Protein AF-H7GF30-F1 (afdb_monomer)

Sequence (166 aa):
MAREKKWDLGLVYPAGSSLPKKPRLLISLKSILKNPSGSWPNRLDDLVGEVSSVQLLFPEVVVGYVVVLDYGAPTKRRGGVYRPPQGNELDPIYARFKQGLAALAQRRPPLWAQGLVEGCWVLEIDTRRAPLLLRPEEAVAEGEAFLDALVGELRRREPLLFLDQS

Solvent-accessible surface area (backbone atoms only — not comparable to full-atom values): 9481 Å² total; per-residue (Å²): 133,86,79,84,79,84,65,72,42,71,47,56,54,55,83,56,94,90,52,79,72,31,64,43,37,39,31,40,66,50,75,65,45,41,51,58,90,86,44,46,71,64,53,51,51,50,49,34,52,56,41,23,59,48,33,74,79,34,54,72,43,36,31,38,40,36,38,34,41,36,63,33,36,50,32,73,44,96,88,73,52,71,42,62,56,63,87,69,70,53,52,70,59,50,50,55,48,53,51,54,48,50,58,45,31,64,57,77,67,67,80,80,60,66,42,60,29,59,23,62,34,75,43,51,29,24,79,82,48,84,72,40,58,73,51,61,70,60,45,51,54,47,45,51,54,28,51,51,44,44,51,50,52,35,45,72,68,43,51,80,82,55,65,90,77,117

Mean predicted aligned error: 8.32 Å

Radius of gyration: 17.93 Å; Cα contacts (8 Å, |Δi|>4): 241; chains: 1; bounding box: 49×40×44 Å

Secondary structure (DSSP, 8-state):
-PPPP--SEEEE---SSSS---EEEEEEEEEEES--TTTHHHHHHHHHHHHHHHHHH-TT-EEEEEEEEETTS-EEPTTS-EEPPPTTTTHHHHHHHHHHHHHHHT----TT-SS--SEEEEEEE-TTSSSSBS-HHHHHHHHHHHHHHHHHHHHHH-GGGGGGG-

Structure (mmCIF, N/CA/C/O backbone):
data_AF-H7GF30-F1
#
_entry.id   AF-H7GF30-F1
#
loop_
_atom_site.group_PDB
_atom_site.id
_atom_site.type_symbol
_atom_site.label_atom_id
_atom_site.label_alt_id
_atom_site.label_comp_id
_atom_site.label_asym_id
_atom_site.label_entity_id
_atom_site.label_seq_id
_atom_site.pdbx_PDB_ins_code
_atom_site.Cartn_x
_atom_site.Cartn_y
_atom_site.Cartn_z
_atom_site.occupancy
_atom_site.B_iso_or_equiv
_atom_site.auth_seq_id
_atom_site.auth_comp_id
_atom_site.auth_asym_id
_atom_site.auth_atom_id
_atom_site.pdbx_PDB_model_num
ATOM 1 N N . MET A 1 1 ? 0.435 24.455 7.256 1.00 36.97 1 MET A N 1
ATOM 2 C CA . MET A 1 1 ? -0.795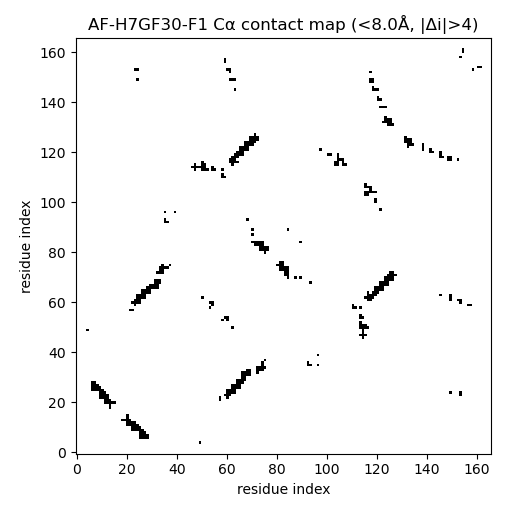 23.642 7.156 1.00 36.97 1 MET A CA 1
ATOM 3 C C . MET A 1 1 ? -0.420 22.320 6.512 1.00 36.97 1 MET A C 1
ATOM 5 O O . MET A 1 1 ? 0.078 22.339 5.393 1.00 36.97 1 MET A O 1
ATOM 9 N N . ALA A 1 2 ? -0.541 21.210 7.242 1.00 40.09 2 ALA A N 1
ATOM 10 C CA . ALA A 1 2 ? -0.269 19.881 6.699 1.00 40.09 2 ALA A CA 1
ATOM 11 C C . ALA A 1 2 ? -1.326 19.550 5.634 1.00 40.09 2 ALA A C 1
ATOM 13 O O . ALA A 1 2 ? -2.514 19.783 5.847 1.00 40.09 2 ALA A O 1
ATOM 14 N N . ARG A 1 3 ? -0.889 19.083 4.464 1.00 47.12 3 ARG A N 1
ATOM 15 C CA . ARG A 1 3 ? -1.774 18.693 3.363 1.00 47.12 3 ARG A CA 1
ATOM 16 C C . ARG A 1 3 ? -2.575 17.461 3.787 1.00 47.12 3 ARG A C 1
ATOM 18 O O . ARG A 1 3 ? -1.982 16.452 4.150 1.00 47.12 3 ARG A O 1
ATOM 25 N N . GLU A 1 4 ? -3.900 17.537 3.716 1.00 54.75 4 GLU A N 1
ATOM 26 C CA . GLU A 1 4 ? -4.771 16.394 3.993 1.00 54.75 4 GLU A CA 1
ATOM 27 C C . GLU A 1 4 ? -4.562 15.320 2.914 1.00 54.75 4 GLU A C 1
ATOM 29 O O . GLU A 1 4 ? -4.692 15.580 1.710 1.00 54.75 4 GLU A O 1
ATOM 34 N N . LYS A 1 5 ? -4.153 14.120 3.335 1.00 61.94 5 LYS A N 1
ATOM 35 C CA . LYS A 1 5 ? -3.913 13.006 2.417 1.00 61.94 5 LYS A CA 1
ATOM 36 C C . LYS A 1 5 ? -5.246 12.445 1.929 1.00 61.94 5 LYS A C 1
ATOM 38 O O . LYS A 1 5 ? -6.115 12.109 2.727 1.00 61.94 5 LYS A O 1
ATOM 43 N N . LYS A 1 6 ? -5.371 12.272 0.611 1.00 67.69 6 LYS A N 1
ATOM 44 C CA . LYS A 1 6 ? -6.446 11.473 0.014 1.00 67.69 6 LYS A CA 1
ATOM 45 C C . LYS A 1 6 ? -6.037 10.004 0.055 1.00 67.69 6 LYS A C 1
ATOM 47 O O . LYS A 1 6 ? -5.064 9.630 -0.593 1.00 67.69 6 LYS A O 1
ATOM 52 N N . TRP A 1 7 ? -6.744 9.215 0.853 1.00 74.94 7 TRP A N 1
ATOM 53 C CA . TRP A 1 7 ? -6.624 7.758 0.869 1.00 74.94 7 TRP A CA 1
ATOM 54 C C . TRP A 1 7 ? -7.391 7.173 -0.315 1.00 74.94 7 TRP A C 1
ATOM 56 O O . TRP A 1 7 ? -8.462 7.676 -0.655 1.00 74.94 7 TRP A O 1
ATOM 66 N N . ASP A 1 8 ? -6.843 6.138 -0.946 1.00 76.12 8 ASP A N 1
ATOM 67 C CA . ASP A 1 8 ? -7.417 5.552 -2.162 1.00 76.12 8 ASP A CA 1
ATOM 68 C C . ASP A 1 8 ? -8.578 4.607 -1.840 1.00 76.12 8 ASP A C 1
ATOM 70 O O . ASP A 1 8 ? -9.561 4.551 -2.575 1.00 76.12 8 ASP A O 1
ATOM 74 N N . LEU A 1 9 ? -8.502 3.916 -0.700 1.00 79.06 9 LEU A N 1
ATOM 75 C CA . LEU A 1 9 ? -9.606 3.149 -0.134 1.00 79.06 9 LEU A CA 1
ATOM 76 C C . LEU A 1 9 ? -9.648 3.363 1.378 1.00 79.06 9 LEU A C 1
ATOM 78 O O . LEU A 1 9 ? -8.615 3.373 2.048 1.00 79.06 9 LEU A O 1
ATOM 82 N N . GLY A 1 10 ? -10.850 3.539 1.924 1.00 82.62 10 GLY A N 1
ATOM 83 C CA . GLY A 1 10 ? -11.048 3.709 3.358 1.00 82.62 10 GLY A CA 1
ATOM 84 C C . GLY A 1 10 ? -12.329 3.048 3.842 1.00 82.62 10 GLY A C 1
ATOM 85 O O . GLY A 1 10 ? -13.409 3.333 3.330 1.00 82.62 10 GLY A O 1
ATOM 86 N N . LEU A 1 11 ? -12.212 2.204 4.864 1.00 82.56 11 LEU A N 1
ATOM 87 C CA . LEU A 1 11 ? -13.342 1.750 5.664 1.00 82.56 11 LEU A CA 1
ATOM 88 C C . LEU A 1 11 ? -13.529 2.731 6.820 1.00 82.56 11 LEU A C 1
ATOM 90 O O . LEU A 1 11 ? -12.706 2.788 7.736 1.00 82.56 11 LEU A O 1
ATOM 94 N N . VAL A 1 12 ? -14.616 3.495 6.783 1.00 81.62 12 VAL A N 1
ATOM 95 C CA . VAL A 1 12 ? -14.975 4.452 7.835 1.00 81.62 12 VAL A CA 1
ATOM 96 C C . VAL A 1 12 ? -16.241 3.961 8.522 1.00 81.62 12 VAL A C 1
ATOM 98 O O . VAL A 1 12 ? -17.286 3.842 7.886 1.00 81.62 12 VAL A O 1
ATOM 101 N N . TYR A 1 13 ? -16.146 3.665 9.818 1.00 79.44 13 TYR A N 1
ATOM 102 C CA . TYR A 1 13 ? -17.244 3.101 10.600 1.00 79.44 13 TYR A CA 1
ATOM 103 C C . TYR A 1 13 ? -17.203 3.588 12.058 1.00 79.44 13 TYR A C 1
ATOM 105 O O . TYR A 1 13 ? -16.130 3.552 12.666 1.00 79.44 13 TYR A O 1
ATOM 113 N N . PRO A 1 14 ? -18.345 3.960 12.666 1.00 73.12 14 PRO A N 1
ATOM 114 C CA . PRO A 1 14 ? -19.708 3.893 12.124 1.00 73.12 14 PRO A CA 1
ATOM 115 C C . PRO A 1 14 ? -20.004 4.993 11.093 1.00 73.12 14 PRO A C 1
ATOM 117 O O . PRO A 1 14 ? -19.474 6.098 11.174 1.00 73.12 14 PRO A O 1
ATOM 120 N N . ALA A 1 15 ? -20.850 4.676 10.106 1.00 65.19 15 ALA A N 1
ATOM 121 C CA . ALA A 1 15 ? -21.254 5.602 9.038 1.00 65.19 15 ALA A CA 1
ATOM 122 C C . ALA A 1 15 ? -22.510 6.438 9.381 1.00 65.19 15 ALA A C 1
ATOM 124 O O . ALA A 1 15 ? -22.924 7.276 8.579 1.00 65.19 15 ALA A O 1
ATOM 125 N N . GLY A 1 16 ? -23.116 6.206 10.554 1.00 62.41 16 GLY A N 1
ATOM 126 C CA . GLY A 1 16 ? -24.336 6.874 11.021 1.00 62.41 16 GLY A CA 1
ATOM 127 C C . GLY A 1 16 ? -24.119 8.304 11.534 1.00 62.41 16 GLY A C 1
ATOM 128 O O . GLY A 1 16 ? -22.997 8.722 11.801 1.00 62.41 16 GLY A O 1
ATOM 129 N N . SER A 1 17 ? -25.211 9.059 11.682 1.00 58.38 17 SER A N 1
ATOM 130 C CA . SER A 1 17 ? -25.203 10.488 12.045 1.00 58.38 17 SER A CA 1
ATOM 131 C C . SER A 1 17 ? -24.976 10.782 13.533 1.00 58.38 17 SER A C 1
ATOM 133 O O . SER A 1 17 ? -24.708 11.927 13.885 1.00 58.38 17 SER A O 1
ATOM 135 N N . SER A 1 18 ? -25.093 9.781 14.408 1.00 65.88 18 SER A N 1
ATOM 136 C CA . SER A 1 18 ? -25.038 9.953 15.866 1.00 65.88 18 SER A CA 1
ATOM 137 C C . SER A 1 18 ? -23.655 9.728 16.478 1.00 65.88 18 SER A C 1
ATOM 139 O O . SER A 1 18 ? -23.425 10.137 17.614 1.00 65.88 18 SER A O 1
ATOM 141 N N . LEU A 1 19 ? -22.733 9.089 15.751 1.00 68.12 19 LEU A N 1
ATOM 142 C CA . LEU A 1 19 ? -21.394 8.759 16.236 1.00 68.12 19 LEU A CA 1
ATOM 143 C C . LEU A 1 19 ? -20.320 9.384 15.337 1.00 68.12 19 LEU A C 1
ATOM 145 O O . LEU A 1 19 ? -20.511 9.482 14.123 1.00 68.12 19 LEU A O 1
ATOM 149 N N . PRO A 1 20 ? -19.174 9.801 15.905 1.00 70.69 20 PRO A N 1
ATOM 150 C CA . PRO A 1 20 ? -18.082 10.347 15.118 1.00 70.69 20 PRO A CA 1
ATOM 151 C C . PRO A 1 20 ? -17.530 9.285 14.161 1.00 70.69 20 PRO A C 1
ATOM 153 O O . PRO A 1 20 ? -17.190 8.169 14.561 1.00 70.69 20 PRO A O 1
ATOM 156 N N . LYS A 1 21 ? -17.437 9.655 12.879 1.00 80.38 21 LYS A N 1
ATOM 157 C CA . LYS A 1 21 ? -16.857 8.818 11.826 1.00 80.38 21 LYS A CA 1
ATOM 158 C C . LYS A 1 21 ? -15.407 8.497 12.163 1.00 80.38 21 LYS A C 1
ATOM 160 O O . LYS A 1 21 ? -14.602 9.404 12.362 1.00 80.38 21 LYS A O 1
ATOM 165 N N . LYS A 1 22 ? -15.080 7.209 12.172 1.00 83.44 22 LYS A N 1
ATOM 166 C CA . LYS A 1 22 ? -13.758 6.718 12.546 1.00 83.44 22 LYS A CA 1
ATOM 167 C C . LYS A 1 22 ? -13.169 5.865 11.421 1.00 83.44 22 LYS A C 1
ATOM 169 O O . LYS A 1 22 ? -13.816 4.900 11.007 1.00 83.44 22 LYS A O 1
ATOM 174 N N . PRO A 1 23 ? -11.987 6.205 10.881 1.00 86.12 23 PRO A N 1
ATOM 175 C CA . PRO A 1 23 ? -11.303 5.341 9.933 1.00 86.12 23 PRO A CA 1
ATOM 176 C C . PRO A 1 23 ? -10.840 4.075 10.657 1.00 86.12 23 PRO A C 1
ATOM 178 O O . PRO A 1 23 ? -10.228 4.136 11.720 1.00 86.12 23 PRO A O 1
ATOM 181 N N . ARG A 1 24 ? -11.173 2.917 10.091 1.00 87.56 24 ARG A N 1
ATOM 182 C CA . ARG A 1 24 ? -10.837 1.596 10.637 1.00 87.56 24 ARG A CA 1
ATOM 183 C C . ARG A 1 24 ? -9.759 0.908 9.815 1.00 87.56 24 ARG A C 1
ATOM 185 O O . ARG A 1 24 ? -8.830 0.340 10.372 1.00 87.56 24 ARG A O 1
ATOM 192 N N . LEU A 1 25 ? -9.869 1.022 8.495 1.00 89.06 25 LEU A N 1
ATOM 193 C CA . LEU A 1 25 ? -8.894 0.530 7.533 1.00 89.06 25 LEU A CA 1
ATOM 194 C C . LEU A 1 25 ? -8.658 1.610 6.486 1.00 89.06 25 LEU A C 1
ATOM 196 O O . LEU A 1 25 ? -9.617 2.162 5.949 1.00 89.06 25 LEU A O 1
ATOM 200 N N . LEU A 1 26 ? -7.400 1.891 6.183 1.00 88.69 26 LEU A N 1
ATOM 201 C CA . LEU A 1 26 ? -6.996 2.825 5.144 1.00 88.69 26 LEU A CA 1
ATOM 202 C C . LEU A 1 26 ? -5.984 2.141 4.236 1.00 88.69 26 LEU A C 1
ATOM 204 O O . LEU A 1 26 ? -4.986 1.609 4.706 1.00 88.69 26 LEU A O 1
ATOM 208 N N . ILE A 1 27 ? -6.218 2.171 2.931 1.00 88.06 27 ILE A N 1
ATOM 209 C CA . ILE A 1 27 ? -5.264 1.687 1.938 1.00 88.06 27 ILE A CA 1
ATOM 210 C C . ILE A 1 27 ? -4.851 2.872 1.080 1.00 88.06 27 ILE A C 1
ATOM 212 O O . ILE A 1 27 ? -5.685 3.581 0.513 1.00 88.06 27 ILE A O 1
ATOM 216 N N . SER A 1 28 ? -3.543 3.095 0.999 1.00 85.00 28 SER A N 1
ATOM 217 C CA . SER A 1 28 ? -2.970 4.067 0.076 1.00 85.00 28 SER A CA 1
ATOM 218 C C . SER A 1 28 ? -2.335 3.331 -1.096 1.00 85.00 28 SER A C 1
ATOM 220 O O . SER A 1 28 ? -1.416 2.538 -0.915 1.00 85.00 28 SER A O 1
ATOM 222 N N . LEU A 1 29 ? -2.822 3.623 -2.295 1.00 80.81 29 LEU A N 1
ATOM 223 C CA . LEU A 1 29 ? -2.248 3.234 -3.569 1.00 80.81 29 LEU A CA 1
ATOM 224 C C . LEU A 1 29 ? -1.400 4.398 -4.0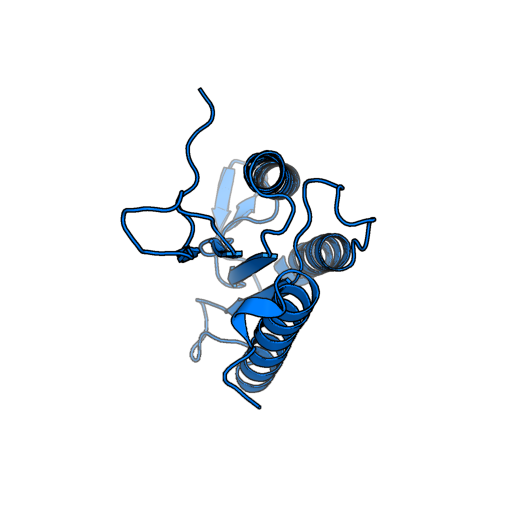79 1.00 80.81 29 LEU A C 1
ATOM 226 O O . LEU A 1 29 ? -1.904 5.378 -4.629 1.00 80.81 29 LEU A O 1
ATOM 230 N N . LYS A 1 30 ? -0.078 4.311 -3.933 1.00 71.12 30 LYS A N 1
ATOM 231 C CA . LYS A 1 30 ? 0.791 5.353 -4.492 1.00 71.12 30 LYS A CA 1
ATOM 232 C C . LYS A 1 30 ? 1.108 5.026 -5.948 1.00 71.12 30 LYS A C 1
ATOM 234 O O . LYS A 1 30 ? 1.623 3.958 -6.276 1.00 71.12 30 LYS A O 1
ATOM 239 N N . SER A 1 31 ? 0.794 5.986 -6.817 1.00 56.00 31 SER A N 1
ATOM 240 C CA . SER A 1 31 ? 1.005 5.898 -8.261 1.00 56.00 31 SER A CA 1
ATOM 241 C C . SER A 1 31 ? 2.462 5.599 -8.647 1.00 56.00 31 SER A C 1
ATOM 243 O O . SER A 1 31 ? 3.414 6.040 -7.998 1.00 56.00 31 SER A O 1
ATOM 245 N N . ILE A 1 32 ? 2.574 4.834 -9.738 1.00 58.50 32 ILE A N 1
ATOM 246 C CA . ILE A 1 32 ? 3.761 4.348 -10.458 1.00 58.50 32 ILE A CA 1
ATOM 247 C C . ILE A 1 32 ? 5.057 5.097 -10.108 1.00 58.50 32 ILE A C 1
ATOM 249 O O . ILE A 1 32 ? 5.248 6.267 -10.463 1.00 58.50 32 ILE A O 1
ATOM 253 N N . LEU A 1 33 ? 5.998 4.399 -9.468 1.00 61.28 33 LEU A N 1
ATOM 254 C CA . LEU A 1 33 ? 7.327 4.922 -9.159 1.00 61.28 33 LEU A CA 1
ATOM 255 C C . LEU A 1 33 ? 8.211 4.970 -10.408 1.00 61.28 33 LEU A C 1
ATOM 257 O O . LEU A 1 33 ? 9.113 4.156 -10.588 1.00 61.28 33 LEU A O 1
ATOM 261 N N . LYS A 1 34 ? 7.987 5.999 -11.233 1.00 55.94 34 LYS A N 1
ATOM 262 C CA . LYS A 1 34 ? 8.776 6.269 -12.445 1.00 55.94 34 LYS A CA 1
ATOM 263 C C . LYS A 1 34 ? 10.216 6.728 -12.174 1.00 55.94 34 LYS A C 1
ATOM 265 O O . LYS A 1 34 ? 11.036 6.740 -13.080 1.00 55.94 34 LYS A O 1
ATOM 270 N N . ASN A 1 35 ? 10.537 7.146 -10.944 1.00 58.53 35 ASN A N 1
ATOM 271 C CA . ASN A 1 35 ? 11.875 7.629 -10.585 1.00 58.53 35 ASN A CA 1
ATOM 272 C C . ASN A 1 35 ? 12.234 7.327 -9.112 1.00 58.53 35 ASN A C 1
ATOM 274 O O . ASN A 1 35 ? 12.127 8.211 -8.250 1.00 58.53 35 ASN A O 1
ATOM 278 N N . PRO A 1 36 ? 12.643 6.086 -8.801 1.00 56.47 36 PRO A N 1
ATOM 279 C CA . PRO A 1 36 ? 12.955 5.673 -7.433 1.00 56.47 36 PRO A CA 1
ATOM 280 C C . PRO A 1 36 ? 14.233 6.325 -6.874 1.00 56.47 36 PRO A C 1
ATOM 282 O O . PRO A 1 36 ? 14.293 6.627 -5.688 1.00 56.47 36 PRO A O 1
ATOM 285 N N . SER A 1 37 ? 15.242 6.618 -7.702 1.00 53.38 37 SER A N 1
ATOM 286 C CA . SER A 1 37 ? 16.575 7.029 -7.227 1.00 53.38 37 SER A CA 1
ATOM 287 C C . SER A 1 37 ? 16.628 8.418 -6.578 1.00 53.38 37 SER A C 1
ATOM 289 O O . SER A 1 37 ? 17.436 8.636 -5.682 1.00 53.38 37 SER A O 1
ATOM 291 N N . GLY A 1 38 ? 15.783 9.360 -7.009 1.00 54.91 38 GLY A N 1
ATOM 292 C CA . GLY A 1 38 ? 15.834 10.752 -6.539 1.00 54.91 38 GLY A CA 1
ATOM 293 C C . GLY A 1 38 ? 14.822 11.122 -5.456 1.00 54.91 38 GLY A C 1
ATOM 294 O O . GLY A 1 38 ? 14.875 12.233 -4.942 1.00 54.91 38 GLY A O 1
ATOM 295 N N . SER A 1 39 ? 13.867 10.243 -5.145 1.00 59.00 39 SER A N 1
ATOM 296 C CA . SER A 1 39 ? 12.727 10.601 -4.287 1.00 59.00 39 SER A CA 1
ATOM 297 C C . SER A 1 39 ? 12.398 9.570 -3.212 1.00 59.00 39 SER A C 1
ATOM 299 O O . SER A 1 39 ? 11.393 9.718 -2.530 1.00 59.00 39 SER A O 1
ATOM 301 N N . TRP A 1 40 ? 13.220 8.531 -3.051 1.00 62.16 40 TRP A N 1
ATOM 302 C CA . TRP A 1 40 ? 12.879 7.398 -2.197 1.00 62.16 40 TRP A CA 1
ATOM 303 C C . TRP A 1 40 ? 12.902 7.686 -0.687 1.00 62.16 40 TRP A C 1
ATOM 305 O O . TRP A 1 40 ? 11.851 7.472 -0.086 1.00 62.16 40 TRP A O 1
ATOM 315 N N . PRO A 1 41 ? 13.988 8.215 -0.077 1.00 60.59 41 PRO A N 1
ATOM 316 C CA . PRO A 1 41 ? 13.984 8.52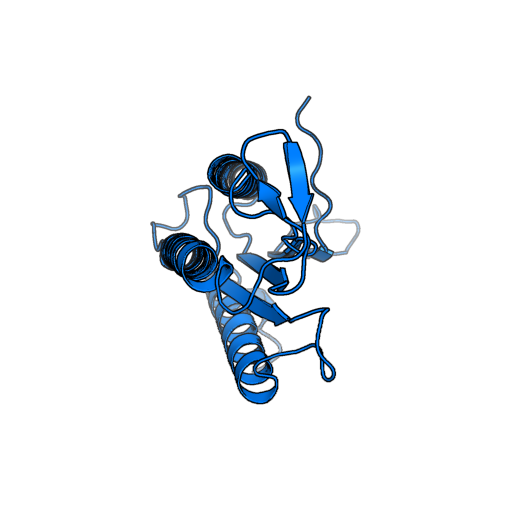7 1.357 1.00 60.59 41 PRO A CA 1
ATOM 317 C C . PRO A 1 41 ? 12.829 9.466 1.711 1.00 60.59 41 PRO A C 1
ATOM 319 O O . PRO A 1 41 ? 11.956 9.114 2.492 1.00 60.59 41 PRO A O 1
ATOM 322 N N . ASN A 1 42 ? 12.719 10.566 0.964 1.00 66.50 42 ASN A N 1
ATOM 323 C CA . ASN A 1 42 ? 11.679 11.566 1.174 1.00 66.50 42 ASN A CA 1
ATOM 324 C C . ASN A 1 42 ? 10.265 10.978 1.055 1.00 66.50 42 ASN A C 1
ATOM 326 O O . ASN A 1 42 ? 9.399 11.317 1.844 1.00 66.50 42 ASN A O 1
ATOM 330 N N . ARG A 1 43 ? 10.007 10.066 0.103 1.00 68.88 43 ARG A N 1
ATOM 331 C CA . ARG A 1 43 ? 8.674 9.454 -0.056 1.00 68.88 43 ARG A CA 1
ATOM 332 C C . ARG A 1 43 ? 8.324 8.480 1.061 1.00 68.88 43 ARG A C 1
ATOM 334 O O . ARG A 1 43 ? 7.132 8.302 1.317 1.00 68.88 43 ARG A O 1
ATOM 341 N N . LEU A 1 44 ? 9.323 7.804 1.627 1.00 73.19 44 LEU A N 1
ATOM 342 C CA . LEU A 1 44 ? 9.142 6.918 2.769 1.00 73.19 44 LEU A CA 1
ATOM 343 C C . LEU A 1 44 ? 8.857 7.738 4.024 1.00 73.19 44 LEU A C 1
ATOM 345 O O . LEU A 1 44 ? 7.906 7.441 4.739 1.00 73.19 44 LEU A O 1
ATOM 349 N N . ASP A 1 45 ? 9.623 8.808 4.222 1.00 74.00 45 ASP A N 1
ATOM 350 C CA . ASP A 1 45 ? 9.439 9.756 5.317 1.00 74.00 45 ASP A CA 1
ATOM 351 C C . ASP A 1 45 ? 8.069 10.444 5.225 1.00 74.00 45 ASP A C 1
ATOM 353 O O . ASP A 1 45 ? 7.349 10.513 6.221 1.00 74.00 45 ASP A O 1
ATOM 357 N N . ASP A 1 46 ? 7.650 10.851 4.020 1.00 77.00 46 ASP A N 1
ATOM 358 C CA . ASP A 1 46 ? 6.310 11.388 3.759 1.00 77.00 46 ASP A CA 1
ATOM 359 C C . ASP A 1 46 ? 5.224 10.371 4.136 1.00 77.00 46 ASP A C 1
ATOM 361 O O . ASP A 1 46 ? 4.262 10.719 4.816 1.00 77.00 46 ASP A O 1
ATOM 365 N N . LEU A 1 47 ? 5.376 9.103 3.722 1.00 77.62 47 LEU A N 1
ATOM 366 C CA . LEU A 1 47 ? 4.426 8.040 4.065 1.00 77.62 47 LEU A CA 1
ATOM 367 C C . LEU A 1 47 ? 4.339 7.865 5.583 1.00 77.62 47 LEU A C 1
ATOM 369 O O . LEU A 1 47 ? 3.239 7.849 6.128 1.00 77.62 47 LEU A O 1
ATOM 373 N N . VAL A 1 48 ? 5.478 7.759 6.267 1.00 79.38 48 VAL A N 1
ATOM 374 C CA . VAL A 1 48 ? 5.522 7.606 7.725 1.00 79.38 48 VAL A CA 1
ATOM 375 C C . VAL A 1 48 ? 4.880 8.812 8.409 1.00 79.38 48 VAL A C 1
ATOM 377 O O . VAL A 1 48 ? 4.097 8.621 9.337 1.00 79.38 48 VAL A O 1
ATOM 380 N N . GLY A 1 49 ? 5.138 10.036 7.944 1.00 80.50 49 GLY A N 1
ATOM 381 C CA . GLY A 1 49 ? 4.531 11.255 8.483 1.00 80.50 49 GLY A CA 1
ATOM 382 C C . GLY A 1 49 ? 3.012 11.309 8.294 1.00 80.50 49 GLY A C 1
ATOM 383 O O . GLY A 1 49 ? 2.273 11.628 9.230 1.00 80.50 49 GLY A O 1
ATOM 384 N N . GLU A 1 50 ? 2.529 10.939 7.108 1.00 82.19 50 GLU A N 1
ATOM 385 C CA . GLU A 1 50 ? 1.100 10.860 6.791 1.00 82.19 50 GLU A CA 1
ATOM 386 C C . GLU A 1 50 ? 0.383 9.812 7.655 1.00 82.19 50 GLU A C 1
ATOM 388 O O . GLU A 1 50 ? -0.676 10.082 8.222 1.00 82.19 50 GLU A O 1
ATOM 393 N N . VAL A 1 51 ? 0.978 8.626 7.784 1.00 84.31 51 VAL A N 1
ATOM 394 C CA . VAL A 1 51 ? 0.462 7.528 8.610 1.00 84.31 51 VAL A CA 1
ATOM 395 C C . VAL A 1 51 ? 0.442 7.919 10.087 1.00 84.31 51 VAL A C 1
ATOM 397 O O . VAL A 1 51 ? -0.581 7.762 10.753 1.00 84.31 51 VAL A O 1
ATOM 400 N N . SER A 1 52 ? 1.533 8.509 10.579 1.00 83.44 52 SER A N 1
ATOM 401 C CA . SER A 1 52 ? 1.647 8.987 11.962 1.00 83.44 52 SER A CA 1
ATOM 402 C C . SER A 1 52 ? 0.570 10.015 12.299 1.00 83.44 52 SER A C 1
ATOM 404 O O . SER A 1 52 ? -0.018 9.965 13.376 1.00 83.44 52 SER A O 1
ATOM 406 N N . SER A 1 53 ? 0.263 10.913 11.357 1.00 83.75 53 SER A N 1
ATOM 407 C CA . SER A 1 53 ? -0.759 11.950 11.533 1.00 83.75 53 SER A CA 1
ATOM 408 C C . SER A 1 53 ? -2.160 11.372 11.738 1.00 83.75 53 SER A C 1
ATOM 410 O O . SER A 1 53 ? -2.922 11.893 12.548 1.00 83.75 53 SER A O 1
ATOM 412 N N . VAL A 1 54 ? -2.508 10.284 11.042 1.00 83.00 54 VAL A N 1
ATOM 413 C CA . VAL A 1 54 ? -3.810 9.627 11.239 1.00 83.00 54 VAL A CA 1
ATOM 414 C C . VAL A 1 54 ? -3.812 8.780 12.507 1.00 83.00 54 VAL A C 1
ATOM 416 O O . VAL A 1 54 ? -4.779 8.833 13.260 1.00 83.00 54 VAL A O 1
ATOM 419 N N . GLN A 1 55 ? -2.729 8.057 12.791 1.00 85.31 55 GLN A N 1
ATOM 420 C CA . GLN A 1 55 ? -2.609 7.236 14.002 1.00 85.31 55 GLN A CA 1
ATOM 421 C C . GLN A 1 55 ? -2.588 8.064 15.295 1.00 85.31 55 GLN A C 1
ATOM 423 O O . GLN A 1 55 ? -2.984 7.565 16.342 1.00 85.31 55 GLN A O 1
ATOM 428 N N . LEU A 1 56 ? -2.198 9.342 15.230 1.00 84.12 56 LEU A N 1
ATOM 429 C CA . LEU A 1 56 ? -2.363 10.301 16.329 1.00 84.12 56 LEU A CA 1
ATOM 430 C C . LEU A 1 56 ? -3.831 10.501 16.727 1.00 84.12 56 LEU A C 1
ATOM 432 O O . LEU A 1 56 ? -4.127 10.690 17.904 1.00 84.12 56 LEU A O 1
ATOM 436 N N . LEU A 1 57 ? -4.737 10.487 15.748 1.00 82.56 57 LEU A N 1
ATOM 437 C CA . LEU A 1 57 ? -6.172 10.688 15.960 1.00 82.56 57 LEU A CA 1
ATOM 438 C C . LEU A 1 57 ? -6.909 9.361 16.173 1.00 82.56 57 LEU A C 1
ATOM 440 O O . LEU A 1 57 ? -7.883 9.306 16.921 1.00 82.56 57 LEU A O 1
ATOM 444 N N . PHE A 1 58 ? -6.437 8.304 15.513 1.00 84.69 58 PHE A N 1
ATOM 445 C CA . PHE A 1 58 ? -7.064 6.987 15.461 1.00 84.69 58 PHE A CA 1
ATOM 446 C C . PHE A 1 58 ? -6.000 5.889 15.620 1.00 84.69 58 PHE A C 1
ATOM 448 O O . PHE A 1 58 ? -5.587 5.290 14.626 1.00 84.69 58 PHE A O 1
ATOM 455 N N . PRO A 1 59 ? -5.505 5.624 16.845 1.00 83.31 59 PRO A N 1
ATOM 456 C CA . PRO A 1 59 ? -4.397 4.686 17.075 1.00 83.31 59 PRO A CA 1
ATOM 457 C C . PRO A 1 59 ? -4.688 3.247 16.626 1.00 83.31 59 PRO A C 1
ATOM 459 O O . PRO A 1 59 ? -3.785 2.474 16.324 1.00 83.31 59 PRO A O 1
ATOM 462 N N . GLU A 1 60 ? -5.964 2.880 16.576 1.00 84.62 60 GLU A N 1
ATOM 463 C CA . GLU A 1 60 ? -6.433 1.555 16.159 1.00 84.62 60 GLU A CA 1
ATOM 464 C C . GLU A 1 60 ? -6.571 1.387 14.643 1.00 84.62 60 GLU A C 1
ATOM 466 O O . GLU A 1 60 ? -6.822 0.270 14.187 1.00 84.62 60 GLU A O 1
ATOM 471 N N . VAL A 1 61 ? -6.424 2.461 13.860 1.00 87.69 61 VAL A N 1
ATOM 472 C CA . VAL A 1 61 ? -6.550 2.389 12.403 1.00 87.69 61 VAL A CA 1
ATOM 473 C C . VAL A 1 61 ? -5.522 1.417 11.827 1.00 87.69 61 VAL A C 1
ATOM 475 O O . VAL A 1 61 ? -4.346 1.434 12.192 1.00 87.69 61 VAL A O 1
ATOM 478 N N . VAL A 1 62 ? -5.974 0.560 10.919 1.00 89.19 62 VAL A N 1
ATOM 479 C CA . VAL A 1 62 ? -5.116 -0.338 10.147 1.00 89.19 62 VAL A CA 1
ATOM 480 C C . VAL A 1 62 ? -4.775 0.331 8.824 1.00 89.19 62 VAL A C 1
ATOM 482 O O . VAL A 1 62 ? -5.651 0.898 8.168 1.00 89.19 62 VAL A O 1
ATOM 485 N N . VAL A 1 63 ? -3.513 0.272 8.419 1.00 89.56 63 VAL A N 1
ATOM 486 C CA 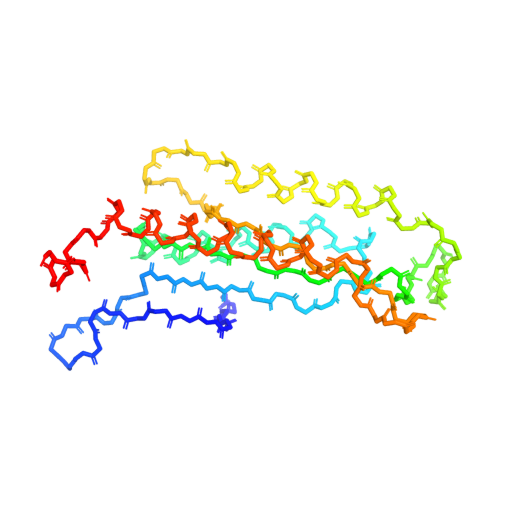. VAL A 1 63 ? -2.995 0.940 7.231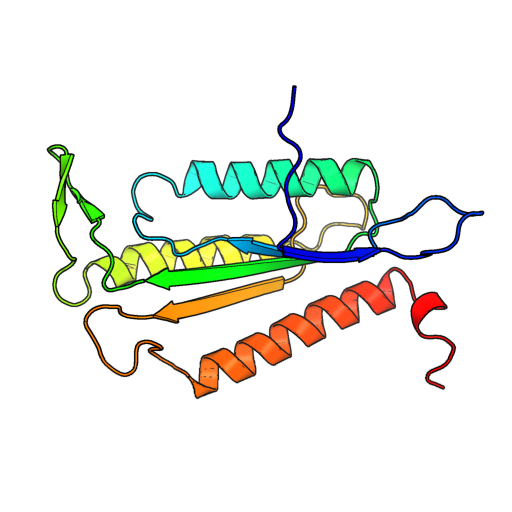 1.00 89.56 63 VAL A CA 1
ATOM 487 C C . VAL A 1 63 ? -2.297 -0.051 6.303 1.00 89.56 63 VAL A C 1
ATOM 489 O O . VAL A 1 63 ? -1.292 -0.671 6.639 1.00 89.56 63 VAL A O 1
ATOM 492 N N . GLY A 1 64 ? -2.803 -0.148 5.078 1.00 90.75 64 GLY A N 1
ATOM 493 C CA . GLY A 1 64 ? -2.171 -0.864 3.978 1.00 90.75 64 GLY A CA 1
ATOM 494 C C . GLY A 1 64 ? -1.516 0.083 2.978 1.00 90.75 64 GLY A C 1
ATOM 495 O O . GLY A 1 64 ? -2.010 1.185 2.716 1.00 90.75 64 GLY A O 1
ATOM 496 N N . TYR A 1 65 ? -0.421 -0.362 2.370 1.00 88.12 65 TYR A N 1
ATOM 497 C CA . TYR A 1 65 ? 0.269 0.400 1.337 1.00 88.12 65 TYR A CA 1
ATOM 498 C C . TYR A 1 65 ? 0.485 -0.421 0.065 1.00 88.12 65 TYR A C 1
ATOM 500 O O . TYR A 1 65 ? 1.135 -1.461 0.083 1.00 88.12 65 TYR A O 1
ATOM 508 N N . VAL A 1 66 ? -0.033 0.064 -1.061 1.00 89.00 66 VAL A N 1
ATOM 509 C CA . VAL A 1 66 ? 0.136 -0.563 -2.375 1.00 89.00 66 VAL A CA 1
ATOM 510 C C . VAL A 1 66 ? 1.005 0.330 -3.246 1.00 89.00 66 VAL A C 1
ATOM 512 O O . VAL A 1 66 ? 0.817 1.550 -3.304 1.00 89.00 66 VAL A O 1
ATOM 515 N N . VAL A 1 67 ? 1.960 -0.272 -3.947 1.00 87.62 67 VAL A N 1
ATOM 516 C CA . VAL A 1 67 ? 2.874 0.454 -4.825 1.00 87.62 67 VAL A CA 1
ATOM 517 C C . VAL A 1 67 ? 3.097 -0.268 -6.142 1.00 87.62 67 VAL A C 1
ATOM 519 O O . VAL A 1 67 ? 3.211 -1.488 -6.186 1.00 87.62 67 VAL A O 1
ATOM 522 N N . VAL A 1 68 ? 3.211 0.512 -7.216 1.00 87.81 68 VAL A N 1
ATOM 523 C CA . VAL A 1 68 ? 3.544 0.015 -8.553 1.00 87.81 68 VAL A CA 1
ATOM 524 C C . VAL A 1 68 ? 4.967 0.437 -8.923 1.00 87.81 68 VAL A C 1
ATOM 526 O O . VAL A 1 68 ? 5.287 1.631 -8.936 1.00 87.81 68 VAL A O 1
ATOM 529 N N . LEU A 1 69 ? 5.820 -0.537 -9.234 1.00 88.06 69 LEU A N 1
ATOM 530 C CA . LEU A 1 69 ? 7.189 -0.358 -9.716 1.00 88.06 69 LEU A CA 1
ATOM 531 C C . LEU A 1 69 ? 7.222 -0.584 -11.222 1.00 88.06 69 LEU A C 1
ATOM 533 O O . LEU A 1 69 ? 6.873 -1.666 -11.679 1.00 88.06 69 LEU A O 1
ATOM 537 N N . ASP A 1 70 ? 7.635 0.427 -11.985 1.00 87.12 70 ASP A N 1
ATOM 538 C CA . ASP A 1 70 ? 7.694 0.352 -13.445 1.00 87.12 70 ASP A CA 1
ATOM 539 C C . ASP A 1 70 ? 9.139 0.281 -13.931 1.00 87.12 70 ASP A C 1
ATOM 541 O O . ASP A 1 70 ? 9.836 1.292 -14.033 1.00 87.12 70 ASP A O 1
ATOM 545 N N . TYR A 1 71 ? 9.563 -0.932 -14.278 1.00 87.44 71 TYR A N 1
ATOM 546 C CA . TYR A 1 71 ? 10.885 -1.242 -14.815 1.00 87.44 71 TYR A CA 1
ATOM 547 C C . TYR A 1 71 ? 11.135 -0.625 -16.200 1.00 87.44 71 TYR A C 1
ATOM 549 O O . TYR A 1 71 ? 12.278 -0.596 -16.651 1.00 87.44 71 TYR A O 1
ATOM 557 N N . GLY A 1 72 ? 10.100 -0.105 -16.866 1.00 85.19 72 GLY A N 1
ATOM 558 C CA . GLY A 1 72 ? 10.199 0.596 -18.144 1.00 85.19 72 GLY A CA 1
ATOM 559 C C . GLY A 1 72 ? 10.228 2.121 -18.035 1.00 85.19 72 GLY A C 1
ATOM 560 O O . GLY A 1 72 ? 10.503 2.805 -19.026 1.00 85.19 72 GLY A O 1
ATOM 561 N N . ALA A 1 73 ? 9.983 2.680 -16.848 1.00 82.06 73 ALA A N 1
ATOM 562 C CA . ALA A 1 73 ? 9.816 4.116 -16.686 1.00 82.06 73 ALA A CA 1
ATOM 563 C C . ALA A 1 73 ? 11.127 4.903 -16.881 1.00 82.06 73 ALA A C 1
ATOM 565 O O . ALA A 1 73 ? 12.151 4.549 -16.293 1.00 82.06 73 ALA A O 1
ATOM 566 N N . PRO A 1 74 ? 11.111 6.033 -17.619 1.00 76.69 74 PRO A N 1
ATOM 567 C CA . PRO A 1 74 ? 12.286 6.886 -17.763 1.00 76.69 74 PRO A CA 1
ATOM 568 C C . PRO A 1 74 ? 12.790 7.421 -16.420 1.00 76.69 74 PRO A C 1
ATOM 570 O O . PRO A 1 74 ? 12.057 8.097 -15.696 1.00 76.69 74 PRO A O 1
ATOM 573 N N . THR A 1 75 ? 14.073 7.206 -16.128 1.00 72.06 75 THR A N 1
ATOM 574 C CA . THR A 1 75 ? 14.706 7.693 -14.894 1.00 72.06 75 THR A CA 1
ATOM 575 C C . THR A 1 75 ? 15.629 8.878 -15.166 1.00 72.06 75 THR A C 1
ATOM 577 O O . THR A 1 75 ? 16.205 9.021 -16.250 1.00 72.06 75 THR A O 1
ATOM 580 N N . LYS A 1 76 ? 15.756 9.770 -14.177 1.00 68.88 76 LYS A N 1
ATOM 581 C CA . LYS A 1 76 ? 16.630 10.949 -14.261 1.00 68.88 76 LYS A CA 1
ATOM 582 C C . LYS A 1 76 ? 18.071 10.531 -13.956 1.00 68.88 76 LYS A C 1
ATOM 584 O O . LYS A 1 76 ? 18.357 10.112 -12.835 1.00 68.88 76 LYS A O 1
ATOM 589 N N . ARG A 1 77 ? 18.989 10.674 -14.918 1.00 66.12 77 ARG A N 1
ATOM 590 C CA . ARG A 1 77 ? 20.431 10.425 -14.704 1.00 66.12 77 ARG A CA 1
ATOM 591 C C . ARG A 1 77 ? 21.184 11.702 -14.300 1.00 66.12 77 ARG A C 1
ATOM 593 O O . ARG A 1 77 ? 20.646 12.811 -14.389 1.00 66.12 77 ARG A O 1
ATOM 600 N N . ARG A 1 78 ? 22.445 11.558 -13.853 1.00 58.88 78 ARG A N 1
ATOM 601 C CA . ARG A 1 78 ? 23.374 12.694 -13.659 1.00 58.88 78 ARG A CA 1
ATOM 602 C C . ARG A 1 78 ? 23.387 13.542 -14.939 1.00 58.88 78 ARG A C 1
ATOM 604 O O . ARG A 1 78 ? 23.576 12.999 -16.021 1.00 58.88 78 ARG A O 1
ATOM 611 N N . GLY A 1 79 ? 23.125 14.843 -14.806 1.00 64.12 79 GLY A N 1
ATOM 612 C CA . GLY A 1 79 ? 22.942 15.763 -15.939 1.00 64.12 79 GLY A CA 1
ATOM 613 C C . GLY A 1 79 ? 21.482 16.081 -16.294 1.00 64.12 79 GLY A C 1
ATOM 614 O O . GLY A 1 79 ? 21.240 16.866 -17.198 1.00 64.12 79 GLY A O 1
ATOM 615 N N . GLY A 1 80 ? 20.496 15.510 -15.591 1.00 68.12 80 GLY A N 1
ATOM 616 C CA . GLY A 1 80 ? 19.087 15.914 -15.705 1.00 68.12 80 GLY A CA 1
ATOM 617 C C . GLY A 1 80 ? 18.320 15.337 -16.897 1.00 68.12 80 GLY A C 1
ATOM 618 O O . GLY A 1 80 ? 17.121 15.578 -17.011 1.00 68.12 80 GLY A O 1
ATOM 619 N N . VAL A 1 81 ? 18.978 14.540 -17.738 1.00 73.38 81 VAL A N 1
ATOM 620 C CA . VAL A 1 81 ? 18.363 13.882 -18.895 1.00 73.38 81 VAL A CA 1
ATOM 621 C C . VAL A 1 81 ? 17.566 12.660 -18.437 1.00 73.38 81 VAL A C 1
ATOM 623 O O . VAL A 1 81 ? 18.087 11.799 -17.719 1.00 73.38 81 VAL A O 1
ATOM 626 N N . TYR A 1 82 ? 16.308 12.582 -18.869 1.00 73.88 82 TYR A N 1
ATOM 627 C CA . TYR A 1 82 ? 15.453 11.411 -18.686 1.00 73.88 82 TYR A CA 1
ATOM 628 C C . TYR A 1 82 ? 15.692 10.424 -19.824 1.00 73.88 82 TYR A C 1
ATOM 630 O O . TYR A 1 82 ? 15.599 10.797 -20.994 1.00 73.88 82 TYR A O 1
ATOM 638 N N . ARG A 1 83 ? 15.998 9.168 -19.495 1.00 73.88 83 ARG A N 1
ATOM 639 C CA . ARG A 1 83 ? 16.087 8.082 -20.481 1.00 73.88 83 ARG A CA 1
ATOM 640 C C . ARG A 1 83 ? 15.420 6.818 -19.943 1.00 73.88 83 ARG A C 1
ATOM 642 O O . ARG A 1 83 ? 15.498 6.583 -18.733 1.00 73.88 83 ARG A O 1
ATOM 649 N N . PRO A 1 84 ? 14.782 6.012 -20.810 1.00 75.81 84 PRO A N 1
ATOM 650 C CA . PRO A 1 84 ? 14.354 4.672 -20.438 1.00 75.81 84 PRO A CA 1
ATOM 651 C C . PRO A 1 84 ? 15.546 3.854 -19.916 1.00 75.81 84 PRO A C 1
ATOM 653 O O . PRO A 1 84 ? 16.646 3.975 -20.469 1.00 75.81 84 PRO A O 1
ATOM 656 N N . PRO A 1 85 ? 15.358 3.051 -18.860 1.00 81.25 85 PRO A N 1
ATOM 657 C CA . PRO A 1 85 ? 16.378 2.134 -18.372 1.00 81.25 85 PRO A CA 1
ATOM 658 C C . PRO A 1 85 ? 16.686 1.071 -19.431 1.00 81.25 85 PRO A C 1
ATOM 660 O O . PRO A 1 85 ? 15.806 0.660 -20.196 1.00 81.25 85 PRO A O 1
ATOM 663 N N . GLN A 1 86 ? 17.935 0.613 -19.470 1.00 80.00 86 GLN A N 1
ATOM 664 C CA . GLN A 1 86 ? 18.363 -0.497 -20.324 1.00 80.00 86 GLN A CA 1
ATOM 665 C C . GLN A 1 86 ? 18.468 -1.780 -19.501 1.00 80.00 86 GLN A C 1
ATOM 667 O O . GLN A 1 86 ? 19.015 -1.771 -18.403 1.00 80.00 86 GLN A O 1
ATOM 672 N N . GLY A 1 87 ? 17.926 -2.886 -20.020 1.00 82.38 87 GLY A N 1
ATOM 673 C CA . GLY A 1 87 ? 17.931 -4.175 -19.323 1.00 82.38 87 GLY A CA 1
ATOM 674 C C . GLY A 1 87 ? 17.423 -4.067 -17.879 1.00 82.38 87 GLY A C 1
ATOM 675 O O . GLY A 1 87 ? 16.331 -3.538 -17.647 1.00 82.38 87 GLY A O 1
ATOM 676 N N . ASN A 1 88 ? 18.266 -4.518 -16.947 1.00 82.56 88 ASN A N 1
ATOM 677 C CA . ASN A 1 88 ? 17.991 -4.722 -15.520 1.00 82.56 88 ASN A CA 1
ATOM 678 C C . ASN A 1 88 ? 18.588 -3.622 -14.619 1.00 82.56 88 ASN A C 1
ATOM 680 O O . ASN A 1 88 ? 18.879 -3.830 -13.442 1.00 82.56 88 ASN A O 1
ATOM 684 N N . GLU A 1 89 ? 18.819 -2.427 -15.167 1.00 82.88 89 GLU A N 1
ATOM 685 C CA . GLU A 1 89 ? 19.429 -1.306 -14.436 1.00 82.88 89 GLU A CA 1
ATOM 686 C C . GLU A 1 89 ? 18.678 -0.898 -13.155 1.00 82.88 89 GLU A C 1
ATOM 688 O O . GLU A 1 89 ? 19.279 -0.317 -12.249 1.00 82.88 89 GLU A O 1
ATOM 693 N N . LEU A 1 90 ? 17.370 -1.167 -13.077 1.00 83.06 90 LEU A N 1
ATOM 694 C CA . LEU A 1 90 ? 16.535 -0.782 -11.937 1.00 83.06 90 LEU A CA 1
ATOM 695 C C . LEU A 1 90 ? 16.463 -1.846 -10.839 1.00 83.06 90 LEU A C 1
ATOM 697 O O . LEU A 1 90 ? 16.117 -1.492 -9.709 1.00 83.06 90 LEU A O 1
ATOM 701 N N . ASP A 1 91 ? 16.851 -3.095 -11.116 1.00 86.19 91 ASP A N 1
ATOM 702 C CA . ASP A 1 91 ? 16.747 -4.215 -10.174 1.00 86.19 91 ASP A CA 1
ATOM 703 C C . ASP A 1 91 ? 17.400 -3.902 -8.817 1.00 86.19 91 ASP A C 1
ATOM 705 O O . ASP A 1 91 ? 16.740 -4.081 -7.791 1.00 86.19 91 ASP A O 1
ATOM 709 N N . PRO A 1 92 ? 18.635 -3.355 -8.736 1.00 84.62 92 PRO A N 1
ATOM 710 C CA . PRO A 1 92 ? 19.266 -3.090 -7.442 1.00 84.62 92 PRO A CA 1
ATOM 711 C C . PRO A 1 92 ? 18.549 -1.995 -6.645 1.00 84.62 92 PRO A C 1
ATOM 713 O O . PRO A 1 92 ? 18.514 -2.026 -5.412 1.00 84.62 92 PRO A O 1
ATOM 716 N N . ILE A 1 93 ? 17.977 -1.009 -7.340 1.00 80.81 93 ILE A N 1
ATOM 717 C CA . ILE A 1 93 ? 17.267 0.111 -6.717 1.00 80.81 93 ILE A CA 1
ATO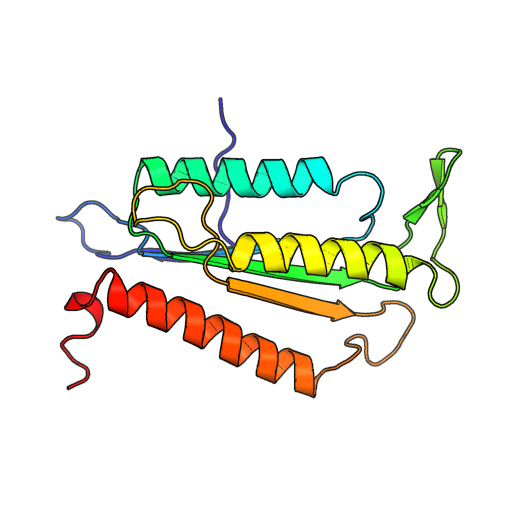M 718 C C . ILE A 1 93 ? 15.918 -0.376 -6.189 1.00 80.81 93 ILE A C 1
ATOM 720 O O . ILE A 1 93 ? 15.566 -0.093 -5.043 1.00 80.81 93 ILE A O 1
ATOM 724 N N . TYR A 1 94 ? 15.185 -1.145 -6.993 1.00 84.69 94 TYR A N 1
ATOM 725 C CA . TYR A 1 94 ? 13.908 -1.718 -6.590 1.00 84.69 94 TYR A CA 1
ATOM 726 C C . TYR A 1 94 ? 14.056 -2.819 -5.536 1.00 84.69 94 TYR A C 1
ATOM 728 O O . TYR A 1 94 ? 13.217 -2.907 -4.644 1.00 84.69 94 TYR A O 1
ATOM 736 N N . ALA A 1 95 ? 15.149 -3.583 -5.528 1.00 86.25 95 ALA A N 1
ATOM 737 C CA . ALA A 1 95 ? 15.451 -4.517 -4.445 1.00 86.25 95 ALA A CA 1
ATOM 738 C C . ALA A 1 95 ? 15.609 -3.793 -3.097 1.00 86.25 95 ALA A C 1
ATOM 740 O O . ALA A 1 95 ? 14.951 -4.154 -2.121 1.00 86.25 95 ALA A O 1
ATOM 741 N N . ARG A 1 96 ? 16.406 -2.715 -3.049 1.00 82.44 96 ARG A N 1
ATOM 742 C CA . ARG A 1 96 ? 16.555 -1.879 -1.840 1.00 82.44 96 ARG A CA 1
ATOM 743 C C . ARG A 1 96 ? 15.238 -1.234 -1.414 1.00 82.44 96 ARG A C 1
ATOM 745 O O . ARG A 1 96 ? 14.950 -1.129 -0.225 1.00 82.44 96 ARG A O 1
ATOM 752 N N . PHE A 1 97 ? 14.431 -0.810 -2.382 1.00 80.81 97 PHE A N 1
ATOM 753 C CA . PHE A 1 97 ? 13.101 -0.266 -2.134 1.00 80.81 97 PHE A CA 1
ATOM 754 C C . PHE A 1 97 ? 12.179 -1.302 -1.471 1.00 80.81 97 PHE A C 1
ATOM 756 O O . PHE A 1 97 ? 11.601 -1.026 -0.420 1.00 80.81 97 PHE A O 1
ATOM 763 N N . LYS A 1 98 ? 12.096 -2.514 -2.037 1.00 85.62 98 LYS A N 1
ATOM 764 C CA . LYS A 1 98 ? 11.294 -3.618 -1.491 1.00 85.62 98 LYS A CA 1
ATOM 765 C C . LYS A 1 98 ? 11.746 -3.989 -0.076 1.00 85.62 98 LYS A C 1
ATOM 767 O O . LYS A 1 98 ? 10.903 -4.178 0.793 1.00 85.62 98 LYS A O 1
ATOM 772 N N . GLN A 1 99 ? 13.055 -3.996 0.186 1.00 85.00 99 GLN A N 1
ATOM 773 C CA . GLN A 1 99 ? 13.604 -4.206 1.532 1.00 85.00 99 GLN A CA 1
ATOM 774 C C . GLN A 1 99 ? 13.153 -3.127 2.527 1.00 85.00 99 GLN A C 1
ATOM 776 O O . GLN A 1 99 ? 12.738 -3.458 3.635 1.00 85.00 99 GLN A O 1
ATOM 781 N N . GLY A 1 100 ? 13.186 -1.848 2.137 1.00 80.38 100 GLY A N 1
ATOM 782 C CA . GLY A 1 100 ? 12.719 -0.750 2.989 1.00 80.38 100 GLY A CA 1
ATOM 783 C C . GLY A 1 100 ? 11.224 -0.835 3.308 1.00 80.38 100 GLY A C 1
ATOM 784 O O . GLY A 1 100 ? 10.829 -0.649 4.458 1.00 80.38 100 GLY A O 1
ATOM 785 N N . LEU A 1 101 ? 10.392 -1.181 2.320 1.00 81.12 101 LEU A N 1
ATOM 786 C CA . LEU A 1 101 ? 8.960 -1.406 2.545 1.00 81.12 101 LEU A CA 1
ATOM 787 C C . LEU A 1 101 ? 8.682 -2.610 3.440 1.00 81.12 101 LEU A C 1
ATOM 789 O O . LEU A 1 101 ? 7.823 -2.523 4.315 1.00 81.12 101 LEU A O 1
ATOM 793 N N . ALA A 1 102 ? 9.402 -3.714 3.242 1.00 83.31 102 ALA A N 1
ATOM 794 C CA . ALA A 1 102 ? 9.276 -4.889 4.093 1.00 83.31 102 ALA A CA 1
ATOM 795 C C . ALA A 1 102 ? 9.656 -4.556 5.543 1.00 83.31 102 ALA A C 1
ATOM 797 O O . ALA A 1 102 ? 8.935 -4.924 6.464 1.00 83.31 102 ALA A O 1
ATOM 798 N N . ALA A 1 103 ? 10.733 -3.792 5.748 1.00 81.12 103 ALA A N 1
ATOM 799 C CA . ALA A 1 103 ? 11.146 -3.343 7.074 1.00 81.12 103 ALA A CA 1
ATOM 800 C C . ALA A 1 103 ? 10.096 -2.443 7.744 1.00 81.12 103 ALA A C 1
ATOM 802 O O . ALA A 1 103 ? 9.892 -2.557 8.951 1.00 81.12 103 ALA A O 1
ATOM 803 N N . LEU A 1 104 ? 9.403 -1.583 6.985 1.00 77.56 104 LEU A N 1
ATOM 804 C CA . LEU A 1 104 ? 8.272 -0.815 7.512 1.00 77.56 104 LEU A CA 1
ATOM 805 C C . LEU A 1 104 ? 7.092 -1.708 7.900 1.00 77.56 104 LEU A C 1
ATOM 807 O O . LEU A 1 104 ? 6.570 -1.551 9.001 1.00 77.56 104 LEU A O 1
ATOM 811 N N . ALA A 1 105 ? 6.709 -2.643 7.025 1.00 79.06 105 ALA A N 1
ATOM 812 C CA . ALA A 1 105 ? 5.573 -3.539 7.244 1.00 79.06 105 ALA A CA 1
ATOM 813 C C . ALA A 1 105 ? 5.785 -4.518 8.415 1.00 79.06 105 ALA A C 1
ATOM 815 O O . ALA A 1 105 ? 4.839 -4.993 9.034 1.00 79.06 105 ALA A O 1
ATOM 816 N N . GLN A 1 106 ? 7.043 -4.830 8.733 1.00 74.00 106 GLN A N 1
ATOM 817 C CA . GLN A 1 106 ? 7.409 -5.725 9.832 1.00 74.00 106 GLN A CA 1
ATOM 818 C C . GLN A 1 106 ? 7.435 -5.048 11.201 1.00 74.00 106 GLN A C 1
ATOM 820 O O . GLN A 1 106 ? 7.579 -5.741 12.212 1.00 74.00 106 GLN A O 1
ATOM 825 N N . ARG A 1 107 ? 7.327 -3.715 11.275 1.00 67.56 107 ARG A N 1
ATOM 826 C CA . ARG A 1 107 ? 7.321 -3.030 12.569 1.00 67.56 107 ARG A CA 1
ATOM 827 C C . ARG A 1 107 ? 6.110 -3.536 13.350 1.00 67.56 107 ARG A C 1
ATOM 829 O O . ARG A 1 107 ? 4.972 -3.280 12.979 1.00 67.56 107 ARG A O 1
ATOM 836 N N . ARG A 1 108 ? 6.368 -4.227 14.465 1.00 63.09 108 ARG A N 1
ATOM 837 C CA . ARG A 1 108 ? 5.357 -4.618 15.459 1.00 63.09 108 ARG A CA 1
ATOM 838 C C . ARG A 1 108 ? 5.647 -3.964 16.808 1.00 63.09 108 ARG A C 1
ATOM 840 O O . ARG A 1 108 ? 6.159 -4.618 17.714 1.00 63.09 108 ARG A O 1
ATOM 847 N N . PRO A 1 109 ? 5.400 -2.661 16.956 1.00 55.81 109 PRO A N 1
ATOM 848 C CA . PRO A 1 109 ? 5.473 -1.997 18.237 1.00 55.81 109 PRO A CA 1
ATOM 849 C C . PRO A 1 109 ? 4.220 -2.334 19.058 1.00 55.81 109 PRO A C 1
ATOM 851 O O . PRO A 1 109 ? 3.245 -2.878 18.527 1.00 55.81 109 PRO A O 1
ATOM 854 N N . PRO A 1 110 ? 4.192 -1.971 20.347 1.00 57.97 110 PRO A N 1
ATOM 855 C CA . PRO A 1 110 ? 2.926 -1.912 21.061 1.00 57.97 110 PRO A CA 1
ATOM 856 C C . PRO A 1 110 ? 1.951 -0.949 20.342 1.00 57.97 110 PRO A C 1
ATOM 858 O O . PRO A 1 110 ? 2.388 -0.069 19.603 1.00 57.9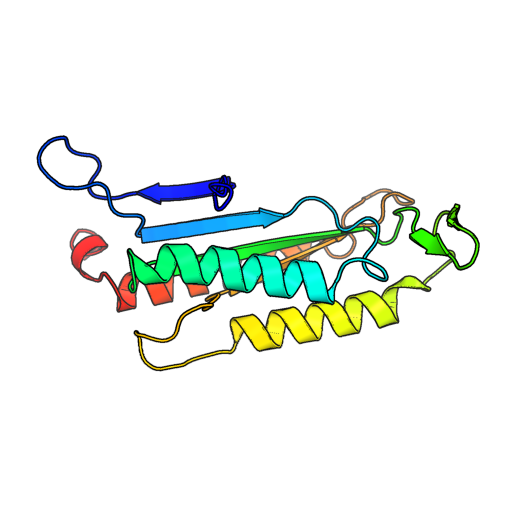7 110 PRO A O 1
ATOM 861 N N . LEU A 1 111 ? 0.636 -1.119 20.554 1.00 53.09 111 LEU A N 1
ATOM 862 C CA . LEU A 1 111 ? -0.491 -0.482 19.824 1.00 53.09 111 LEU A CA 1
ATOM 863 C C . LEU A 1 111 ? -0.467 1.065 19.696 1.00 53.09 111 LEU A C 1
ATOM 865 O O . LEU A 1 111 ? -1.362 1.641 19.094 1.00 53.09 111 LEU A O 1
ATOM 869 N N . TRP A 1 112 ? 0.520 1.737 20.283 1.00 53.56 112 TRP A N 1
ATOM 870 C CA . TRP A 1 112 ? 0.655 3.187 20.417 1.00 53.56 112 TRP A CA 1
ATOM 871 C C . TRP A 1 112 ? 1.843 3.782 19.644 1.00 53.56 112 TRP A C 1
ATOM 873 O O . TRP A 1 112 ? 2.090 4.984 19.740 1.00 53.56 112 TRP A O 1
ATOM 883 N N . ALA A 1 113 ? 2.593 2.990 18.874 1.00 63.03 113 ALA A N 1
ATOM 884 C CA . ALA A 1 113 ? 3.624 3.554 18.006 1.00 63.03 113 ALA A CA 1
ATOM 885 C C . ALA A 1 113 ? 3.032 4.098 16.702 1.00 63.03 113 ALA A C 1
ATOM 887 O O . ALA A 1 113 ? 2.271 3.427 16.011 1.00 63.03 113 ALA A O 1
ATOM 888 N N . GLN A 1 114 ? 3.436 5.314 16.359 1.00 68.81 114 GLN A N 1
ATOM 889 C CA . GLN A 1 114 ? 3.028 5.999 15.139 1.00 68.81 114 GLN A CA 1
ATOM 890 C C . GLN A 1 114 ? 3.904 5.593 13.949 1.00 68.81 114 GLN A C 1
ATOM 892 O O . GLN A 1 114 ? 5.066 5.210 14.112 1.00 68.81 114 GLN A O 1
ATOM 897 N N . GLY A 1 115 ? 3.346 5.704 12.745 1.00 71.62 115 GLY A N 1
ATOM 898 C CA . GLY A 1 115 ? 4.025 5.365 11.498 1.00 71.62 115 GLY A CA 1
ATOM 899 C C . GLY A 1 115 ? 3.956 3.879 11.149 1.00 71.62 115 GLY A C 1
ATOM 900 O O . GLY A 1 115 ? 4.822 3.392 10.420 1.00 71.62 115 GLY A O 1
ATOM 901 N N . LEU A 1 116 ? 2.971 3.157 11.692 1.00 81.50 116 LEU A N 1
ATOM 902 C CA . LEU A 1 116 ? 2.776 1.735 11.429 1.00 81.50 116 LEU A CA 1
ATOM 903 C C . LEU A 1 116 ? 2.063 1.492 10.106 1.00 81.50 116 LEU A C 1
ATOM 905 O O . LEU A 1 116 ? 1.017 2.075 9.845 1.00 81.50 116 LEU A O 1
ATOM 909 N N . VAL A 1 117 ? 2.637 0.605 9.301 1.00 85.62 117 VAL A N 1
ATOM 910 C CA . VAL A 1 117 ? 2.023 0.073 8.087 1.00 85.62 117 VAL A CA 1
ATOM 911 C C . VAL A 1 117 ? 1.908 -1.427 8.299 1.00 85.62 117 VAL A C 1
ATOM 913 O O . VAL A 1 117 ? 2.913 -2.088 8.520 1.00 85.62 117 VAL A O 1
ATOM 916 N N . GLU A 1 118 ? 0.697 -1.962 8.283 1.00 88.12 118 GLU A N 1
ATOM 917 C CA . GLU A 1 118 ? 0.415 -3.355 8.642 1.00 88.12 118 GLU A CA 1
ATOM 918 C C . GLU A 1 118 ? 0.641 -4.321 7.476 1.00 88.12 118 GLU A C 1
ATOM 920 O O . GLU A 1 118 ? 0.819 -5.520 7.679 1.00 88.12 118 GLU A O 1
ATOM 925 N N . GLY A 1 119 ? 0.674 -3.799 6.252 1.00 89.25 119 GLY A N 1
ATOM 926 C CA . GLY A 1 119 ? 0.966 -4.577 5.061 1.00 89.25 119 GLY A CA 1
ATOM 927 C C . GLY A 1 119 ? 1.433 -3.703 3.908 1.00 89.25 119 GLY A C 1
ATOM 928 O O . GLY A 1 119 ? 1.025 -2.546 3.772 1.00 89.25 119 GLY A O 1
ATOM 929 N N . CYS A 1 120 ? 2.264 -4.286 3.048 1.00 89.88 120 CYS A N 1
ATOM 930 C CA . CYS A 1 120 ? 2.685 -3.690 1.787 1.00 89.88 120 CYS A CA 1
ATOM 931 C C . CYS A 1 120 ? 2.428 -4.672 0.638 1.00 89.88 120 CYS A C 1
ATOM 933 O O . CYS A 1 120 ? 2.772 -5.843 0.764 1.00 89.88 120 CYS A O 1
ATOM 935 N N . TRP A 1 121 ? 1.910 -4.185 -0.489 1.00 91.94 121 TRP A N 1
ATOM 936 C CA . TRP A 1 121 ? 1.772 -4.954 -1.730 1.00 91.94 121 TRP A CA 1
ATOM 937 C C . TRP A 1 121 ? 2.502 -4.249 -2.874 1.00 91.94 121 TRP A C 1
ATOM 939 O O . TRP A 1 121 ? 2.296 -3.055 -3.118 1.00 91.94 121 TRP A O 1
ATOM 949 N N . VAL A 1 122 ? 3.395 -4.971 -3.554 1.00 91.31 122 VAL A N 1
ATOM 950 C CA . VAL A 1 122 ? 4.271 -4.422 -4.594 1.00 91.31 122 VAL A CA 1
ATOM 951 C C . VAL A 1 122 ? 3.924 -5.039 -5.943 1.00 91.31 122 VAL A C 1
ATOM 953 O O . VAL A 1 122 ? 4.210 -6.199 -6.203 1.00 91.31 122 VAL A O 1
ATOM 956 N N . LEU A 1 123 ? 3.373 -4.229 -6.840 1.00 91.81 123 LEU A N 1
ATOM 957 C CA . LEU A 1 123 ? 3.100 -4.612 -8.219 1.00 91.81 123 LEU A CA 1
ATOM 958 C C . LEU A 1 123 ? 4.287 -4.239 -9.105 1.00 91.81 123 LEU A C 1
ATOM 960 O O . LEU A 1 123 ? 4.659 -3.070 -9.193 1.00 91.81 123 LEU A O 1
ATOM 964 N N . GLU A 1 124 ? 4.872 -5.219 -9.785 1.00 91.88 124 GLU A N 1
ATOM 965 C CA . GLU A 1 124 ? 6.009 -5.006 -10.682 1.00 91.88 124 GLU A CA 1
ATOM 966 C C . GLU A 1 124 ? 5.569 -5.062 -12.142 1.00 91.88 124 GLU A C 1
ATOM 968 O O . GLU A 1 124 ? 5.148 -6.106 -12.639 1.00 91.88 124 GLU A O 1
ATOM 973 N N . ILE A 1 125 ? 5.688 -3.936 -12.838 1.00 91.69 125 ILE A N 1
ATOM 974 C CA . ILE A 1 125 ? 5.335 -3.797 -14.249 1.00 91.69 125 ILE A CA 1
ATOM 975 C C . ILE A 1 125 ? 6.554 -3.396 -15.081 1.00 91.69 125 ILE A C 1
ATOM 977 O O . ILE A 1 125 ? 7.518 -2.837 -14.565 1.00 91.69 125 ILE A O 1
ATOM 981 N N . ASP A 1 126 ? 6.496 -3.625 -16.386 1.00 90.00 126 ASP A N 1
ATOM 982 C CA . ASP A 1 126 ? 7.443 -3.084 -17.355 1.00 90.00 126 ASP A CA 1
ATOM 983 C C . ASP A 1 126 ? 6.688 -2.511 -18.553 1.00 90.00 126 ASP A C 1
ATOM 985 O O . ASP A 1 126 ? 6.193 -3.241 -19.412 1.00 90.00 126 ASP A O 1
ATOM 989 N N . THR A 1 127 ? 6.622 -1.180 -18.625 1.00 88.44 127 THR A N 1
ATOM 990 C CA . THR A 1 127 ? 5.950 -0.461 -19.719 1.00 88.44 127 THR A CA 1
ATOM 991 C C . THR A 1 127 ? 6.580 -0.653 -21.098 1.00 88.44 127 THR A C 1
ATOM 993 O O . THR A 1 127 ? 5.967 -0.281 -22.098 1.00 88.44 127 THR A O 1
ATOM 996 N N . ARG A 1 128 ? 7.768 -1.263 -21.189 1.00 86.56 128 ARG A N 1
ATOM 997 C CA . ARG A 1 128 ? 8.413 -1.624 -22.463 1.00 86.56 128 ARG A CA 1
ATOM 998 C C . ARG A 1 128 ? 7.891 -2.949 -23.030 1.00 86.56 128 ARG A C 1
ATOM 1000 O O . ARG A 1 128 ? 8.270 -3.311 -24.142 1.00 86.56 128 ARG A O 1
ATOM 1007 N N . ARG A 1 129 ? 7.091 -3.706 -22.270 1.00 88.75 129 ARG A N 1
ATOM 1008 C CA . ARG A 1 129 ? 6.698 -5.088 -22.583 1.00 88.75 129 ARG A CA 1
ATOM 1009 C C . ARG A 1 129 ? 5.179 -5.252 -22.637 1.00 88.75 129 ARG A C 1
ATOM 1011 O O . ARG A 1 129 ? 4.428 -4.483 -22.048 1.00 88.75 129 ARG A O 1
ATOM 1018 N N . ALA A 1 130 ? 4.739 -6.299 -23.329 1.00 88.69 130 ALA A N 1
ATOM 1019 C CA . ALA A 1 130 ? 3.374 -6.809 -23.269 1.00 88.69 130 ALA A CA 1
ATOM 1020 C C . ALA A 1 130 ? 3.439 -8.328 -23.003 1.00 88.69 130 ALA A C 1
ATOM 1022 O O . ALA A 1 130 ? 4.109 -9.023 -23.772 1.00 88.69 130 ALA A O 1
ATOM 1023 N N . PRO A 1 131 ? 2.793 -8.857 -21.944 1.00 88.19 131 PRO A N 1
ATOM 1024 C CA . PRO A 1 131 ? 2.013 -8.149 -20.923 1.00 88.19 131 PRO A CA 1
ATOM 1025 C C . PRO A 1 131 ? 2.872 -7.245 -20.018 1.00 88.19 131 PRO A C 1
ATOM 1027 O O . PRO A 1 131 ? 4.071 -7.466 -19.859 1.00 88.19 131 PRO A O 1
ATOM 1030 N N . LEU A 1 132 ? 2.239 -6.212 -19.447 1.00 90.31 132 LEU A N 1
ATOM 1031 C CA . LEU A 1 132 ? 2.904 -5.209 -18.603 1.00 90.31 132 LEU A CA 1
ATOM 1032 C C . LEU A 1 132 ? 3.333 -5.783 -17.248 1.00 90.31 132 LEU A C 1
ATOM 1034 O O . LEU A 1 132 ? 4.409 -5.458 -16.764 1.00 90.31 132 LEU A O 1
ATOM 1038 N N . LEU A 1 133 ? 2.476 -6.590 -16.619 1.00 92.06 133 LEU A N 1
ATOM 1039 C CA . LEU A 1 133 ? 2.715 -7.160 -15.293 1.00 92.06 133 LEU A CA 1
ATOM 1040 C C . LEU A 1 133 ? 3.743 -8.289 -15.398 1.00 92.06 133 LEU A C 1
ATOM 1042 O O . LEU A 1 133 ? 3.549 -9.232 -16.163 1.00 92.06 133 LEU A O 1
ATOM 1046 N N . LEU A 1 134 ? 4.833 -8.188 -14.637 1.00 91.31 134 LEU A N 1
ATOM 1047 C CA . LEU A 1 134 ? 5.967 -9.104 -14.760 1.00 91.31 134 LEU A CA 1
ATOM 1048 C C . LEU A 1 134 ? 5.689 -10.485 -14.155 1.00 91.31 134 LEU A C 1
ATOM 1050 O O . LEU A 1 134 ? 6.128 -11.486 -14.715 1.00 91.31 134 LEU A O 1
ATOM 1054 N N . ARG A 1 135 ? 4.977 -10.532 -13.022 1.00 93.12 135 ARG A N 1
ATOM 1055 C CA . ARG A 1 135 ? 4.706 -11.752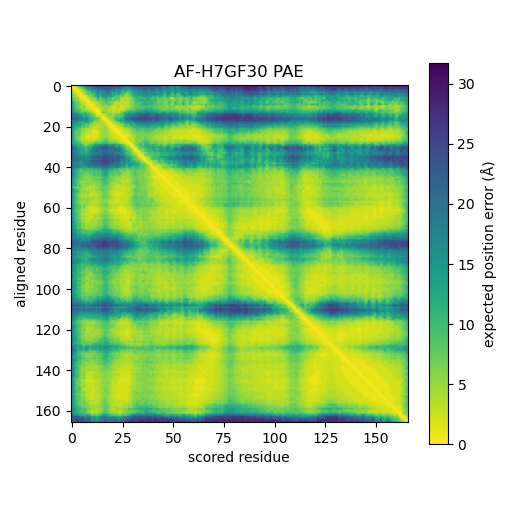 -12.240 1.00 93.12 135 ARG A CA 1
ATOM 1056 C C . ARG A 1 135 ? 3.219 -11.813 -11.845 1.00 93.12 135 ARG A C 1
ATOM 1058 O O . ARG A 1 135 ? 2.895 -11.525 -10.698 1.00 93.12 135 ARG A O 1
ATOM 1065 N N . PRO A 1 136 ? 2.291 -12.082 -12.784 1.00 92.56 136 PRO A N 1
ATOM 1066 C CA . PRO A 1 136 ? 0.854 -11.937 -12.537 1.00 92.56 136 PRO A CA 1
ATOM 1067 C C . PRO A 1 136 ? 0.311 -12.864 -11.446 1.00 92.56 136 PRO A C 1
ATOM 1069 O O . PRO A 1 136 ? -0.413 -12.396 -10.575 1.00 92.56 136 PRO A O 1
ATOM 1072 N N . GLU A 1 137 ? 0.674 -14.146 -11.462 1.00 94.56 137 GLU A N 1
ATOM 1073 C CA . GLU A 1 137 ? 0.195 -15.123 -10.472 1.00 94.56 137 GLU A CA 1
ATOM 1074 C C . GLU A 1 137 ? 0.718 -14.800 -9.066 1.00 94.56 137 GLU A C 1
ATOM 1076 O O . GLU A 1 137 ? -0.050 -14.739 -8.108 1.00 94.56 137 GLU A O 1
ATOM 1081 N N . GLU A 1 138 ? 2.013 -14.491 -8.954 1.00 94.69 138 GLU A N 1
ATOM 1082 C CA . GLU A 1 138 ? 2.636 -14.090 -7.688 1.00 94.69 138 GLU A CA 1
ATOM 1083 C C . GLU A 1 138 ? 2.044 -12.777 -7.165 1.00 94.69 138 GLU A C 1
ATOM 1085 O O . GLU A 1 138 ? 1.764 -12.664 -5.978 1.00 94.69 138 GLU A O 1
ATOM 1090 N N . ALA A 1 139 ? 1.780 -11.804 -8.044 1.00 92.62 139 ALA A N 1
ATOM 1091 C CA . ALA A 1 139 ? 1.164 -10.541 -7.656 1.00 92.62 139 ALA A CA 1
ATOM 1092 C C . ALA A 1 139 ? -0.235 -10.734 -7.054 1.00 92.62 139 ALA A C 1
ATOM 1094 O O . ALA A 1 139 ? -0.580 -10.022 -6.113 1.00 92.62 139 ALA A O 1
ATOM 1095 N N . VAL A 1 140 ? -1.029 -11.680 -7.570 1.00 93.75 140 VAL A N 1
ATOM 1096 C CA . VAL A 1 140 ? -2.346 -12.014 -7.004 1.00 93.75 140 VAL A CA 1
ATOM 1097 C C . VAL A 1 140 ? -2.190 -12.641 -5.622 1.00 93.75 140 VAL A C 1
ATOM 1099 O O . VAL A 1 140 ? -2.787 -12.139 -4.674 1.00 93.75 140 VAL A O 1
ATOM 1102 N N . ALA A 1 141 ? -1.339 -13.660 -5.484 1.00 95.00 141 ALA A N 1
ATOM 1103 C CA . ALA A 1 141 ? -1.105 -14.322 -4.200 1.00 95.00 141 ALA A CA 1
ATOM 1104 C C . ALA A 1 141 ? -0.551 -13.355 -3.132 1.00 95.00 141 ALA A C 1
ATOM 1106 O O . ALA A 1 141 ? -0.988 -13.362 -1.982 1.00 95.00 141 ALA A O 1
ATOM 1107 N N . GLU A 1 142 ? 0.377 -12.470 -3.514 1.00 94.00 142 GLU A N 1
ATOM 1108 C CA . GLU A 1 142 ? 0.891 -11.400 -2.651 1.00 94.00 142 GLU A CA 1
ATOM 1109 C C . GLU A 1 142 ? -0.221 -10.408 -2.250 1.00 94.00 142 GLU A C 1
ATOM 1111 O O . GLU A 1 142 ? -0.226 -9.910 -1.123 1.00 94.00 142 GLU A O 1
ATOM 1116 N N . GLY A 1 143 ? -1.175 -10.134 -3.147 1.00 92.88 143 GLY A N 1
ATOM 1117 C CA . GLY A 1 143 ? -2.328 -9.268 -2.893 1.00 92.88 143 GLY A CA 1
ATOM 1118 C C . GLY A 1 143 ? -3.343 -9.878 -1.925 1.00 92.88 143 GLY A C 1
ATOM 1119 O O . GLY A 1 143 ? -3.824 -9.186 -1.028 1.00 92.88 143 GLY A O 1
ATOM 1120 N N . GLU A 1 144 ? -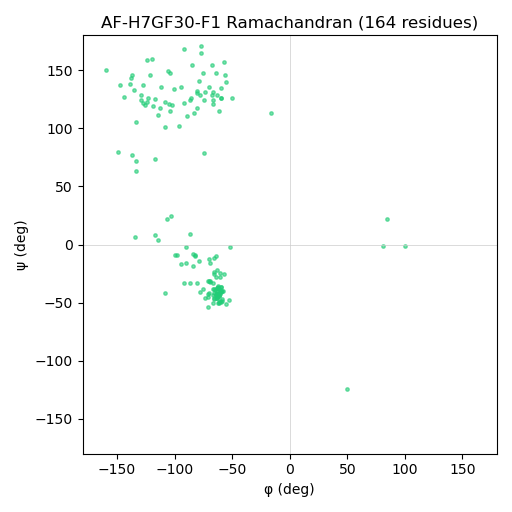3.631 -11.173 -2.061 1.00 94.75 144 GLU A N 1
ATOM 1121 C CA . GLU A 1 144 ? -4.475 -11.922 -1.121 1.00 94.75 144 GLU A CA 1
ATOM 1122 C C . GLU A 1 144 ? -3.844 -11.938 0.276 1.00 94.75 144 GLU A C 1
ATOM 1124 O O . GLU A 1 144 ? -4.473 -11.507 1.243 1.00 94.75 144 GLU A O 1
ATOM 1129 N N . ALA A 1 145 ? -2.559 -12.297 0.371 1.00 93.25 145 ALA A N 1
ATOM 1130 C CA . ALA A 1 145 ? -1.823 -12.290 1.635 1.00 93.25 145 ALA A CA 1
ATOM 1131 C C . ALA A 1 145 ? -1.772 -10.894 2.284 1.00 93.25 145 ALA A C 1
ATOM 1133 O O . ALA A 1 145 ? -1.853 -10.761 3.508 1.00 93.25 145 ALA A O 1
ATOM 1134 N N . PHE A 1 146 ? -1.654 -9.840 1.471 1.00 93.25 146 PHE A N 1
ATOM 1135 C CA . PHE A 1 146 ? -1.734 -8.458 1.932 1.00 93.25 146 PHE A CA 1
ATOM 1136 C C . PHE A 1 146 ? -3.099 -8.145 2.553 1.00 93.25 146 PHE A C 1
ATOM 1138 O O . PHE A 1 146 ? -3.147 -7.618 3.665 1.00 93.25 146 PHE A O 1
ATOM 1145 N N . LEU A 1 147 ? -4.202 -8.479 1.880 1.00 93.19 147 LEU A N 1
ATOM 1146 C CA . LEU A 1 147 ? -5.548 -8.231 2.402 1.00 93.19 147 LEU A CA 1
ATOM 1147 C C . LEU A 1 147 ? -5.821 -9.035 3.678 1.00 93.19 147 LEU A C 1
ATOM 1149 O O . LEU A 1 147 ? -6.330 -8.467 4.647 1.00 93.19 147 LEU A O 1
ATOM 1153 N N . ASP A 1 148 ? -5.419 -10.305 3.717 1.00 93.81 148 ASP A N 1
ATOM 1154 C CA . ASP A 1 148 ? -5.559 -11.164 4.895 1.00 93.81 148 ASP A CA 1
ATOM 1155 C C . ASP A 1 148 ? -4.822 -10.594 6.111 1.00 93.81 148 ASP A C 1
ATOM 1157 O O . ASP A 1 148 ? -5.365 -10.578 7.220 1.00 93.81 148 ASP A O 1
ATOM 1161 N N . ALA A 1 149 ? -3.614 -10.054 5.917 1.00 91.44 149 ALA A N 1
ATOM 1162 C CA . ALA A 1 149 ? -2.861 -9.401 6.985 1.00 91.44 149 ALA A CA 1
ATOM 1163 C C . ALA A 1 149 ? -3.601 -8.172 7.547 1.00 91.44 149 ALA A C 1
ATOM 1165 O O . ALA A 1 149 ? -3.700 -8.013 8.768 1.00 91.44 149 ALA A O 1
ATOM 1166 N N . LEU A 1 150 ? -4.168 -7.327 6.677 1.00 91.94 150 LEU A N 1
ATOM 1167 C CA . LEU A 1 150 ? -4.923 -6.144 7.104 1.00 91.94 150 LEU A CA 1
ATOM 1168 C C . LEU A 1 150 ? -6.216 -6.523 7.829 1.00 91.94 150 LEU A C 1
ATOM 1170 O O . LEU A 1 150 ? -6.535 -5.942 8.867 1.00 91.94 150 LEU A O 1
ATOM 1174 N N . VAL A 1 151 ? -6.956 -7.508 7.315 1.00 91.44 151 VAL A N 1
ATOM 1175 C CA . VAL A 1 151 ? -8.184 -8.004 7.952 1.00 91.44 151 VAL A CA 1
ATOM 1176 C C . VAL A 1 151 ? -7.868 -8.657 9.298 1.00 91.44 151 VAL A C 1
ATOM 1178 O O . VAL A 1 151 ? -8.598 -8.436 10.265 1.00 91.44 151 VAL A O 1
ATOM 1181 N N . GLY A 1 152 ? -6.768 -9.406 9.395 1.00 90.94 152 GLY A N 1
ATOM 1182 C CA . GLY A 1 152 ? -6.292 -9.995 10.645 1.00 90.94 152 GLY A CA 1
ATOM 1183 C C . GLY A 1 152 ? -6.005 -8.940 11.715 1.00 90.94 152 GLY A C 1
ATOM 1184 O O . GLY A 1 152 ? -6.501 -9.046 12.840 1.00 90.94 152 GLY A O 1
ATOM 1185 N N . GLU A 1 153 ? -5.274 -7.879 11.363 1.00 89.31 153 GLU A N 1
ATOM 1186 C CA . GLU A 1 153 ? -5.018 -6.762 12.279 1.00 89.31 153 GLU A CA 1
ATOM 1187 C C . GLU A 1 153 ? -6.294 -5.994 12.633 1.00 89.31 153 GLU A C 1
ATOM 1189 O O . GLU A 1 153 ? -6.488 -5.631 13.796 1.00 89.31 153 GLU A O 1
ATOM 1194 N N . LEU A 1 154 ? -7.199 -5.802 11.671 1.00 89.69 154 LEU A N 1
ATOM 1195 C CA . LEU A 1 154 ? -8.476 -5.138 11.912 1.00 89.69 154 LEU A CA 1
ATOM 1196 C C . LEU A 1 154 ? -9.333 -5.938 12.896 1.00 89.69 154 LEU A C 1
ATOM 1198 O O . LEU A 1 154 ? -9.869 -5.366 13.841 1.00 89.69 154 LEU A O 1
ATOM 1202 N N . ARG A 1 155 ? -9.407 -7.263 12.739 1.00 89.88 155 ARG A N 1
ATOM 1203 C CA . ARG A 1 155 ? -10.123 -8.155 13.663 1.00 89.88 155 ARG A CA 1
ATOM 1204 C C . ARG A 1 155 ? -9.511 -8.147 15.060 1.00 89.88 155 ARG A C 1
ATOM 1206 O O . ARG A 1 155 ? -10.242 -8.182 16.044 1.00 89.88 155 ARG A O 1
ATOM 1213 N N . ARG A 1 156 ? -8.181 -8.063 15.159 1.00 87.31 156 ARG A N 1
ATOM 1214 C CA . ARG A 1 156 ? -7.471 -7.982 16.442 1.00 87.31 156 ARG A CA 1
ATOM 1215 C C . ARG A 1 156 ? -7.752 -6.671 17.182 1.00 87.31 156 ARG A C 1
ATOM 1217 O O . ARG A 1 156 ? -7.843 -6.681 18.407 1.00 87.31 156 ARG A O 1
ATOM 1224 N N . ARG A 1 157 ? -7.848 -5.550 16.461 1.00 86.12 157 ARG A N 1
ATOM 1225 C CA . ARG A 1 157 ? -8.045 -4.209 17.043 1.00 86.12 157 ARG A CA 1
ATOM 1226 C C . ARG A 1 157 ? -9.515 -3.869 17.272 1.00 86.12 157 ARG A C 1
ATOM 1228 O O . ARG A 1 157 ? -9.838 -3.189 18.237 1.00 86.12 157 ARG A O 1
ATOM 1235 N N . GLU A 1 158 ? -10.398 -4.356 16.409 1.00 85.81 158 GLU A N 1
ATOM 1236 C CA . GLU A 1 158 ? -11.826 -4.039 16.393 1.00 85.81 158 GLU A CA 1
ATOM 1237 C C . GLU A 1 158 ? -12.680 -5.315 16.252 1.00 85.81 158 GLU A C 1
ATOM 1239 O O . GLU A 1 158 ? -13.414 -5.475 15.272 1.00 85.81 158 GLU A O 1
ATOM 1244 N N . PRO A 1 159 ? -12.629 -6.242 17.227 1.00 84.94 159 PRO A N 1
ATOM 1245 C CA . PRO A 1 159 ? -13.335 -7.526 17.142 1.00 84.94 159 PRO A CA 1
ATOM 1246 C C . PRO A 1 159 ? -14.856 -7.364 17.028 1.00 84.94 159 PRO A C 1
ATOM 1248 O O . PRO A 1 159 ? -15.524 -8.190 16.411 1.00 84.94 159 PRO A O 1
ATOM 1251 N N . LEU A 1 160 ? -15.403 -6.266 17.563 1.00 84.25 160 LEU A N 1
ATOM 1252 C CA . LEU A 1 160 ? -16.835 -5.964 17.519 1.00 84.25 160 LEU A CA 1
ATOM 1253 C C . LEU A 1 160 ? -17.370 -5.769 16.090 1.00 84.25 160 LEU A C 1
ATOM 1255 O O . LEU A 1 160 ? -18.562 -5.943 15.867 1.00 84.25 160 LEU A O 1
ATOM 1259 N N . LEU A 1 161 ? -16.508 -5.447 15.117 1.00 81.69 161 LEU A N 1
ATOM 1260 C CA . LEU A 1 161 ? -16.901 -5.336 13.706 1.00 81.69 161 LEU A CA 1
ATOM 1261 C C . LEU A 1 161 ? -17.227 -6.692 13.061 1.00 81.69 161 LEU A C 1
ATOM 1263 O O . LEU A 1 161 ? -17.762 -6.719 11.957 1.00 81.69 161 LEU A O 1
ATOM 1267 N N . PHE A 1 162 ? -16.893 -7.804 13.720 1.00 84.12 162 PHE A N 1
ATOM 1268 C CA . PHE A 1 162 ? -16.982 -9.155 13.160 1.00 84.12 162 PHE A CA 1
ATOM 1269 C C . PHE A 1 162 ? -17.977 -10.062 13.903 1.00 84.12 162 PHE A C 1
ATOM 1271 O O . PHE A 1 162 ? -18.026 -11.255 13.618 1.00 84.12 162 PHE A O 1
ATOM 1278 N N . LEU A 1 163 ? -18.761 -9.526 14.845 1.00 74.31 163 LEU A N 1
ATOM 1279 C CA . LEU A 1 163 ? -19.637 -10.323 15.718 1.00 74.31 163 LEU A CA 1
ATOM 1280 C C . LEU A 1 163 ? -20.755 -11.076 14.971 1.00 74.31 163 LEU A C 1
ATOM 1282 O O . LEU A 1 163 ? -21.143 -12.156 15.408 1.00 74.31 163 LEU A O 1
ATOM 1286 N N . ASP A 1 164 ? -21.206 -10.569 13.821 1.00 62.09 164 ASP A N 1
ATOM 1287 C CA . ASP A 1 164 ? -22.294 -11.172 13.030 1.00 62.09 164 ASP A CA 1
ATOM 1288 C C . ASP A 1 164 ? -21.826 -12.267 12.045 1.00 62.09 164 ASP A C 1
ATOM 1290 O O . ASP A 1 164 ? -22.601 -12.706 11.199 1.00 62.09 164 ASP A O 1
ATOM 1294 N N . GLN A 1 165 ? -20.564 -12.710 12.116 1.00 56.78 165 GLN A N 1
ATOM 1295 C CA . GLN A 1 165 ? -20.022 -13.785 11.261 1.00 56.78 165 GLN A CA 1
ATOM 1296 C C . GLN A 1 165 ? -19.819 -15.120 12.004 1.00 56.78 165 GLN A C 1
ATOM 1298 O O . GLN A 1 165 ? -18.999 -15.936 11.580 1.00 56.78 165 GLN A O 1
ATOM 1303 N N . SER A 1 166 ? -20.535 -15.312 13.118 1.00 46.56 166 SER A N 1
ATOM 1304 C CA . SER A 1 166 ? -20.494 -16.530 13.946 1.00 46.56 166 SER A CA 1
ATOM 1305 C C . SER A 1 166 ? -21.420 -17.620 13.416 1.00 46.56 166 SER A C 1
ATOM 1307 O O . SER A 1 166 ? -22.580 -17.277 13.094 1.00 46.56 166 SER A O 1
#

pLDDT: mean 78.75, std 12.67, range [36.97, 95.0]

Organism: NCBI:txid456163

Nearest PDB structures (foldseek):
  4s0i-assembly1_A-2  TM=3.119E-01  e=1.553E+00  Pyrococcus abyssi GE5
  8to0-assembly1_Da  TM=5.062E-01  e=6.822E+00  Mus musculus
  4s02-assembly1_A-2  TM=3.261E-01  e=3.823E+00  Pyrococcus abyssi GE5

Foldseek 3Di:
DDDQDDFPDWDWPPPDDPDDTATLETEHEDDECLELPPCPVVVLVVLLVNQLVNCVVVLLHAYEYEYEYELQHFYQDPPRDTDGDDDCPCVVSVVVSVVVQVVQCPDDDPSNDGSHHVAYQYFYFYPVDPVGTPCVVVSVVSVVVRVVSRVVSSCVSCVVVCPVVD